Protein AF-Q4RCX4-F1 (afdb_monomer_lite)

Foldseek 3Di:
DVLVVCVVVVNQVVDAAEEEQVPVVDCVVCVVSVSNHPNHHYDHDDDDDDPCPCVVVVPDDPVRPPPDPCVVVVCCVVVVHD

InterPro domains:
  IPR001828 Receptor, ligand binding region [PF01094] (1-67)
  IPR028082 Periplasmic binding protein-like I [SSF53822] (2-82)
  IPR050726 Metabotropic Glutamate Receptor [PTHR24060] (1-82)

Structure (mmCIF, N/CA/C/O backbone):
data_AF-Q4RCX4-F1
#
_entry.id   AF-Q4RCX4-F1
#
loop_
_atom_site.group_PDB
_atom_site.id
_atom_site.type_symbol
_atom_site.label_atom_id
_atom_site.label_alt_id
_atom_site.label_comp_id
_atom_site.label_asym_id
_atom_site.label_entity_id
_atom_site.label_seq_id
_atom_site.pdbx_PDB_ins_code
_atom_site.Cartn_x
_atom_site.Cartn_y
_atom_site.Cartn_z
_atom_site.occupancy
_atom_site.B_iso_or_equiv
_atom_site.auth_seq_id
_atom_site.auth_comp_id
_atom_site.auth_asym_id
_atom_site.auth_atom_id
_atom_site.pdbx_PDB_model_num
ATOM 1 N N . GLN A 1 1 ? -2.895 7.408 16.362 1.00 80.62 1 GLN A N 1
ATOM 2 C CA . GLN A 1 1 ? -4.159 7.912 15.737 1.00 80.62 1 GLN A CA 1
ATOM 3 C C . GLN A 1 1 ? -5.413 7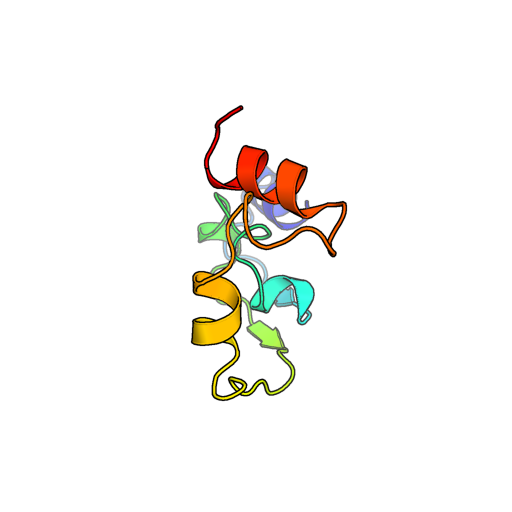.306 16.405 1.00 80.62 1 GLN A C 1
ATOM 5 O O . GLN A 1 1 ? -5.262 6.679 17.442 1.00 80.62 1 GLN A O 1
ATOM 10 N N . VAL A 1 2 ? -6.644 7.531 15.898 1.00 94.06 2 VAL A N 1
ATOM 11 C CA . VAL A 1 2 ? -7.938 7.148 16.538 1.00 94.06 2 VAL A CA 1
ATOM 12 C C . VAL A 1 2 ? -7.990 5.688 17.011 1.00 94.06 2 VAL A C 1
ATOM 14 O O . VAL A 1 2 ? -8.453 5.442 18.121 1.00 94.06 2 VAL A O 1
ATOM 17 N N . LEU A 1 3 ? -7.457 4.739 16.233 1.00 95.56 3 LEU A N 1
ATOM 18 C CA . LEU A 1 3 ? -7.366 3.329 16.639 1.00 95.56 3 LEU A CA 1
ATOM 19 C C . LEU A 1 3 ? -6.530 3.140 17.914 1.00 95.56 3 LEU A C 1
ATOM 21 O O . LEU A 1 3 ? -6.970 2.490 18.856 1.00 95.56 3 LEU A O 1
ATOM 25 N N . GLU A 1 4 ? -5.366 3.786 18.017 1.00 96.44 4 GLU A N 1
ATOM 26 C CA . GLU A 1 4 ? -4.577 3.762 19.256 1.00 96.44 4 GLU A CA 1
ATOM 27 C C . GLU A 1 4 ? -5.330 4.405 20.423 1.00 96.44 4 GLU A C 1
ATOM 29 O O . GLU A 1 4 ? -5.167 3.980 21.561 1.00 96.44 4 GLU A O 1
ATOM 34 N N . ALA A 1 5 ? -6.127 5.451 20.173 1.00 97.25 5 ALA A N 1
ATOM 35 C CA . ALA A 1 5 ? -6.914 6.087 21.225 1.00 97.25 5 ALA A CA 1
ATOM 36 C C . ALA A 1 5 ? -7.992 5.132 21.757 1.00 97.25 5 ALA A C 1
ATOM 38 O O . ALA A 1 5 ? -8.141 5.017 22.972 1.00 97.25 5 ALA A O 1
ATOM 39 N N . ALA A 1 6 ? -8.670 4.396 20.871 1.00 97.50 6 ALA A N 1
ATOM 40 C CA . ALA A 1 6 ? -9.600 3.338 21.257 1.00 97.50 6 ALA A CA 1
ATOM 41 C C . ALA A 1 6 ? -8.887 2.211 22.027 1.00 97.50 6 ALA A C 1
ATOM 43 O O . ALA A 1 6 ? -9.374 1.806 23.082 1.00 97.50 6 ALA A O 1
ATOM 44 N N . LYS A 1 7 ? -7.693 1.786 21.581 1.00 97.19 7 LYS A N 1
ATOM 45 C CA . LYS A 1 7 ? -6.863 0.792 22.289 1.00 97.19 7 LYS A CA 1
ATOM 46 C C . LYS A 1 7 ? -6.492 1.256 23.699 1.00 97.19 7 LYS A C 1
ATOM 48 O O . LYS A 1 7 ? -6.729 0.543 24.667 1.00 97.19 7 LYS A O 1
ATOM 53 N N . ARG A 1 8 ? -5.974 2.485 23.838 1.00 97.69 8 ARG A N 1
ATOM 54 C CA . ARG A 1 8 ? -5.608 3.085 25.138 1.00 97.69 8 ARG A CA 1
ATOM 55 C C . ARG A 1 8 ? -6.803 3.256 26.074 1.00 97.69 8 ARG A C 1
ATOM 57 O O . ARG A 1 8 ? -6.625 3.207 27.285 1.00 97.69 8 ARG A O 1
ATOM 64 N N . ALA A 1 9 ? -7.996 3.466 25.524 1.00 98.00 9 ALA A N 1
ATOM 65 C CA . ALA A 1 9 ? -9.239 3.564 26.281 1.00 98.00 9 ALA A CA 1
ATOM 66 C C . ALA A 1 9 ? -9.894 2.198 26.571 1.00 98.00 9 ALA A C 1
ATOM 68 O O . ALA A 1 9 ? -10.961 2.169 27.178 1.00 98.00 9 ALA A O 1
ATOM 69 N N . ASN A 1 10 ? -9.280 1.083 26.152 1.00 97.62 10 ASN A N 1
ATOM 70 C CA . ASN A 1 10 ? -9.834 -0.269 26.258 1.00 97.62 10 ASN A CA 1
ATOM 71 C C . ASN A 1 10 ? -11.216 -0.416 25.583 1.00 97.62 10 ASN A C 1
ATOM 73 O O . ASN A 1 10 ? -12.116 -1.077 26.097 1.00 97.62 10 ASN A O 1
ATOM 77 N N . LEU A 1 11 ? -11.381 0.237 24.429 1.00 97.81 11 LEU A N 1
ATOM 78 C CA . LEU A 1 11 ? -12.596 0.242 23.605 1.00 97.81 11 LEU A CA 1
ATOM 79 C C . LEU A 1 11 ? -12.435 -0.611 22.334 1.00 97.81 11 LEU A C 1
ATOM 81 O O . LEU A 1 11 ? -13.070 -0.344 21.312 1.00 97.81 11 LEU A O 1
ATOM 85 N N . THR A 1 12 ? -11.570 -1.626 22.374 1.00 97.06 12 THR A N 1
ATOM 86 C CA . THR A 1 12 ? -11.427 -2.604 21.287 1.00 97.06 12 THR A CA 1
ATOM 87 C C . THR A 1 12 ? -12.774 -3.282 21.018 1.00 97.06 12 THR A C 1
ATOM 89 O O . THR A 1 12 ? -13.462 -3.696 21.949 1.00 97.06 12 THR A O 1
ATOM 92 N N . GLY A 1 13 ? -13.185 -3.335 19.748 1.00 95.94 13 GLY A N 1
ATOM 93 C CA . GLY A 1 13 ? 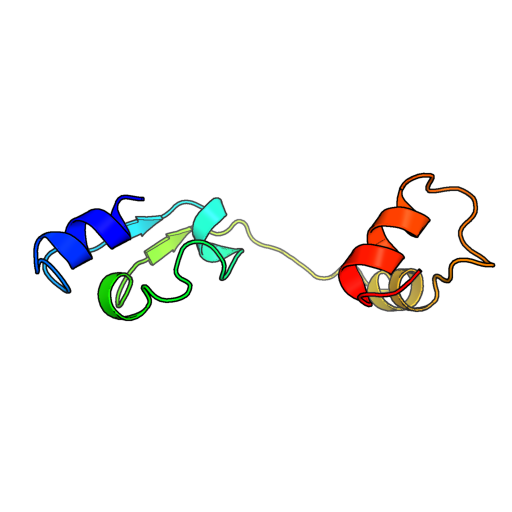-14.480 -3.887 19.330 1.00 95.94 13 GLY A CA 1
ATOM 94 C C . GLY A 1 13 ? -15.707 -3.019 19.650 1.00 95.94 13 GLY A C 1
ATOM 95 O O . GLY A 1 13 ? -16.825 -3.412 19.331 1.00 95.94 13 GLY A O 1
ATOM 96 N N . HIS A 1 14 ? -15.537 -1.841 20.263 1.00 97.25 14 HIS A N 1
ATOM 97 C CA . HIS A 1 14 ? -16.665 -0.963 20.597 1.00 97.25 14 HIS A CA 1
ATOM 98 C C . HIS A 1 14 ? -17.197 -0.183 19.386 1.00 97.25 14 HIS A C 1
ATOM 100 O O . HIS A 1 14 ? -18.393 0.084 19.290 1.00 97.25 14 HIS A O 1
ATOM 106 N N . PHE A 1 15 ? -16.307 0.194 18.466 1.00 96.50 15 PHE A N 1
ATOM 107 C CA . PHE A 1 15 ? -16.642 0.971 17.276 1.00 96.50 15 PHE A CA 1
ATOM 108 C C . PHE A 1 15 ? -16.475 0.132 16.013 1.00 96.50 15 PHE A C 1
ATOM 110 O O . PHE A 1 15 ? -15.535 -0.648 15.899 1.00 96.50 15 PHE A O 1
ATOM 117 N N . LEU A 1 16 ? -17.346 0.371 15.032 1.00 95.69 16 LEU A N 1
ATOM 118 C CA . LEU A 1 16 ? -17.120 -0.044 13.652 1.00 95.69 16 LEU A CA 1
ATOM 119 C C . LEU A 1 16 ? -16.523 1.128 12.881 1.00 95.69 16 LEU A C 1
ATOM 121 O O . LEU A 1 16 ? -17.070 2.234 12.889 1.00 95.69 16 LEU A O 1
ATOM 125 N N . PHE A 1 17 ? -15.406 0.885 12.205 1.00 95.19 17 PHE A N 1
ATOM 126 C CA . PHE A 1 17 ? -14.718 1.914 11.437 1.00 95.19 17 PHE A CA 1
ATOM 127 C C . PHE A 1 17 ? -15.115 1.849 9.964 1.00 95.19 17 PHE A C 1
ATOM 129 O O . PHE A 1 17 ? -15.079 0.789 9.340 1.00 95.19 17 PHE A O 1
ATOM 136 N N . VAL A 1 18 ? -15.457 3.006 9.396 1.00 94.75 18 VAL A N 1
ATOM 137 C CA . VAL A 1 18 ? -15.643 3.177 7.952 1.00 94.75 18 VAL A CA 1
ATOM 138 C C . VAL A 1 18 ? -14.525 4.075 7.438 1.00 94.75 18 VAL A C 1
ATOM 140 O O . VAL A 1 18 ? -14.499 5.273 7.718 1.00 94.75 18 VAL A O 1
ATOM 143 N N . GLY A 1 19 ? -13.568 3.474 6.735 1.00 91.94 19 GLY A N 1
ATOM 144 C CA . GLY A 1 19 ? -12.381 4.147 6.216 1.00 91.94 19 GLY A CA 1
ATOM 145 C C . GLY A 1 19 ? -12.517 4.550 4.748 1.00 91.94 19 GLY A C 1
ATOM 146 O O . GLY A 1 19 ? -13.199 3.899 3.954 1.00 91.94 19 GLY A O 1
ATOM 147 N N . SER A 1 20 ? -11.820 5.615 4.361 1.00 92.25 20 SER A N 1
ATOM 148 C CA . SER A 1 20 ? -11.636 5.955 2.950 1.00 92.25 20 SER A CA 1
ATOM 149 C C . SER A 1 20 ? -10.622 5.018 2.274 1.00 92.25 20 SER A C 1
ATOM 151 O O . SER A 1 20 ? -10.044 4.116 2.890 1.00 92.25 20 SER A O 1
ATOM 153 N N . ASP A 1 21 ? -10.359 5.265 0.995 1.00 91.12 21 ASP A N 1
ATOM 154 C CA . ASP A 1 21 ? -9.386 4.534 0.177 1.00 91.12 21 ASP A CA 1
ATOM 155 C C . ASP A 1 21 ? -7.955 4.5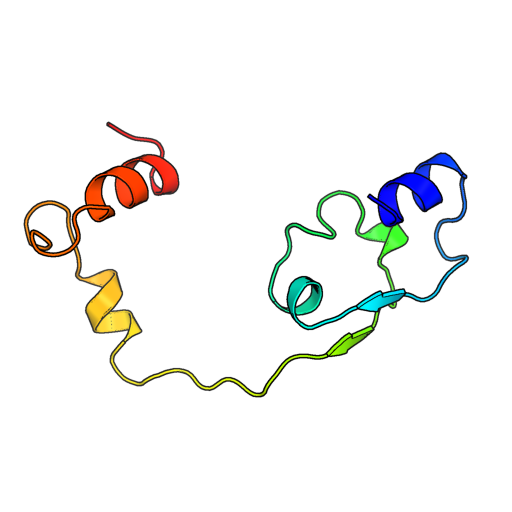92 0.718 1.00 91.12 21 ASP A C 1
ATOM 157 O O . ASP A 1 21 ? -7.162 3.677 0.493 1.00 91.12 21 ASP A O 1
ATOM 161 N N . SER A 1 22 ? -7.642 5.629 1.493 1.00 86.75 22 SER A N 1
ATOM 162 C CA . SER A 1 22 ? -6.345 5.797 2.149 1.00 86.75 22 SER A CA 1
ATOM 163 C C . SER A 1 22 ? -6.056 4.727 3.212 1.00 86.75 22 SER A C 1
ATOM 165 O O . SER A 1 22 ? -4.885 4.476 3.495 1.00 86.75 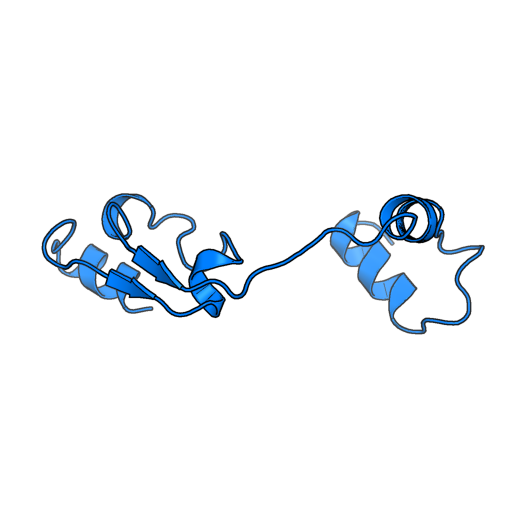22 SER A O 1
ATOM 167 N N . TRP A 1 23 ? -7.090 4.084 3.774 1.00 89.94 23 TRP A N 1
ATOM 168 C CA . TRP A 1 23 ? -6.953 2.918 4.657 1.00 89.94 23 TRP A CA 1
ATOM 169 C C . TRP A 1 23 ? -6.916 1.609 3.876 1.00 89.94 23 TRP A C 1
ATOM 171 O O . TRP A 1 23 ? -5.970 0.845 4.019 1.00 89.94 23 TRP A O 1
ATOM 181 N N . GLY A 1 24 ? -7.900 1.366 3.004 1.00 85.94 24 GLY A N 1
ATOM 182 C CA . GLY A 1 24 ? -8.035 0.073 2.320 1.00 85.94 24 GLY A CA 1
ATOM 183 C C . GLY A 1 24 ? -6.862 -0.280 1.401 1.00 85.94 24 GLY A C 1
ATOM 184 O O . GLY A 1 24 ? -6.647 -1.442 1.074 1.00 85.94 24 GLY A O 1
ATOM 185 N N . ALA A 1 25 ? -6.097 0.720 0.959 1.00 87.38 25 ALA A N 1
ATOM 186 C CA . ALA A 1 25 ? -4.996 0.538 0.021 1.00 87.38 25 ALA A CA 1
ATOM 187 C C . ALA A 1 25 ? -3.648 0.217 0.682 1.00 87.38 25 ALA A C 1
ATOM 189 O O . ALA A 1 25 ? -2.678 -0.010 -0.043 1.00 87.38 25 ALA A O 1
ATOM 190 N N . LYS A 1 26 ? -3.549 0.306 2.014 1.00 87.31 26 LYS A N 1
ATOM 191 C CA . LYS A 1 26 ? -2.279 0.288 2.750 1.00 87.31 26 LYS A CA 1
ATOM 192 C C . LYS A 1 26 ? -2.436 -0.495 4.050 1.00 87.31 26 LYS A C 1
ATOM 194 O O . LYS A 1 26 ? -3.425 -0.334 4.747 1.00 87.31 26 LYS A O 1
ATOM 199 N N . SER A 1 27 ? -1.425 -1.271 4.426 1.00 87.12 27 SER A N 1
ATOM 200 C CA . SER A 1 27 ? -1.378 -1.924 5.744 1.00 87.12 27 SER A CA 1
ATOM 201 C C . SER A 1 27 ? -0.989 -0.960 6.868 1.00 87.12 27 SER A C 1
ATOM 203 O O . SER A 1 27 ? -1.397 -1.142 8.011 1.00 87.12 27 SER A O 1
ATOM 205 N N . SER A 1 28 ? -0.234 0.098 6.551 1.00 90.19 28 SER A N 1
ATOM 206 C CA . SER A 1 28 ? 0.336 1.014 7.546 1.00 90.19 28 SER A CA 1
ATOM 207 C C . SER A 1 28 ? -0.663 1.631 8.538 1.00 90.19 28 SER A C 1
ATOM 209 O O . SER A 1 28 ? -0.269 1.830 9.681 1.00 90.19 28 SER A O 1
ATOM 211 N N . PRO A 1 29 ? -1.925 1.956 8.182 1.00 89.69 29 PRO A N 1
ATOM 212 C CA . PRO A 1 29 ? -2.843 2.585 9.133 1.00 89.69 29 PRO A CA 1
ATOM 213 C C . PRO A 1 29 ? -3.378 1.643 10.217 1.00 89.69 29 PRO A C 1
ATOM 215 O O . PRO A 1 29 ? -3.912 2.129 11.212 1.00 89.69 29 PRO A O 1
ATOM 218 N N . VAL A 1 30 ? -3.264 0.326 10.014 1.00 92.69 30 VAL A N 1
ATOM 219 C CA . VAL A 1 30 ? -3.778 -0.704 10.932 1.00 92.69 30 VAL A CA 1
ATOM 220 C C . VAL A 1 30 ? -2.680 -1.576 11.538 1.00 92.69 30 VAL A C 1
ATOM 222 O O . VAL A 1 30 ? -2.984 -2.402 12.390 1.00 92.69 30 VAL A O 1
ATOM 225 N N . ALA A 1 31 ? -1.425 -1.399 11.116 1.00 94.38 31 ALA A N 1
ATOM 226 C CA . ALA A 1 31 ? -0.301 -2.176 11.623 1.00 94.38 31 ALA A CA 1
ATOM 227 C C . ALA A 1 31 ? -0.199 -2.050 13.154 1.00 94.38 31 ALA A C 1
ATOM 229 O O . ALA A 1 31 ? -0.242 -0.938 13.685 1.00 94.38 31 ALA A O 1
ATOM 230 N N . GLU A 1 32 ? -0.086 -3.188 13.844 1.00 95.38 32 GLU A N 1
ATOM 231 C CA . GLU A 1 32 ? -0.054 -3.317 15.317 1.00 95.38 32 GLU A CA 1
ATOM 232 C C . GLU A 1 32 ? -1.370 -2.942 16.045 1.00 95.38 32 GLU A C 1
ATOM 234 O O . GLU A 1 32 ? -1.452 -2.924 17.286 1.00 95.38 32 GLU A O 1
ATOM 239 N N . LEU A 1 33 ? -2.420 -2.636 15.282 1.00 96.12 33 LEU A N 1
ATOM 240 C CA . LEU A 1 33 ? -3.755 -2.239 15.741 1.00 96.12 33 LEU A CA 1
ATOM 241 C C . LEU A 1 33 ? -4.849 -3.074 15.062 1.00 96.12 33 LEU A C 1
ATOM 243 O O . LEU A 1 33 ? -6.005 -2.644 14.995 1.00 96.12 33 LEU A O 1
ATOM 247 N N . GLU A 1 34 ? -4.492 -4.253 14.550 1.00 95.31 34 GLU A N 1
ATOM 248 C CA . GLU A 1 34 ? -5.378 -5.127 13.782 1.00 95.31 34 GLU A CA 1
ATOM 249 C C . GLU A 1 34 ? -6.602 -5.544 14.606 1.00 95.31 34 GLU A C 1
ATOM 251 O O . GLU A 1 34 ? -7.712 -5.574 14.082 1.00 95.31 34 GLU A O 1
ATOM 256 N N . ASP A 1 35 ? -6.412 -5.767 15.910 1.00 96.31 35 ASP A N 1
ATOM 257 C CA . ASP A 1 35 ? -7.470 -6.097 16.870 1.00 96.31 35 ASP A CA 1
ATOM 258 C C . ASP A 1 35 ? -8.514 -4.981 17.017 1.00 96.31 35 ASP A C 1
ATOM 260 O O . ASP A 1 35 ? -9.701 -5.237 17.204 1.00 96.31 35 ASP A O 1
ATOM 264 N N . VAL A 1 36 ? -8.090 -3.722 16.908 1.00 97.19 36 VAL A N 1
ATOM 265 C CA . VAL A 1 36 ? -8.987 -2.561 16.994 1.00 97.19 36 VAL A CA 1
ATOM 266 C C . VAL A 1 36 ? -9.684 -2.296 15.662 1.00 97.19 36 VAL A C 1
ATOM 268 O O . VAL A 1 36 ? -10.808 -1.799 15.645 1.00 97.19 36 VAL A O 1
ATOM 271 N N . ALA A 1 37 ? -9.014 -2.597 14.550 1.00 95.62 37 ALA A N 1
ATOM 272 C CA . ALA A 1 37 ? -9.527 -2.388 13.200 1.00 95.62 37 ALA A CA 1
ATOM 273 C C . ALA A 1 37 ? -10.398 -3.550 12.687 1.00 95.62 37 ALA A C 1
ATOM 275 O O . ALA A 1 37 ? -10.934 -3.463 11.579 1.00 95.62 37 ALA A O 1
ATOM 276 N N . GLU A 1 38 ? -10.542 -4.632 13.455 1.00 95.56 38 GLU A N 1
ATOM 277 C CA . GLU A 1 38 ? -11.334 -5.793 13.062 1.00 95.56 38 GLU A CA 1
ATOM 278 C C . GLU A 1 38 ? -12.785 -5.396 12.727 1.00 95.56 38 GLU A C 1
ATOM 280 O O . GLU A 1 38 ? -13.450 -4.665 13.459 1.00 95.56 38 GLU A O 1
ATOM 285 N N . GLY A 1 39 ? -13.273 -5.851 11.569 1.00 94.69 39 GLY A N 1
ATOM 286 C CA . GLY A 1 39 ? -14.608 -5.511 11.065 1.00 94.69 39 GLY A CA 1
ATOM 287 C C . GLY A 1 39 ? -14.724 -4.140 10.386 1.00 94.69 39 GLY A C 1
ATOM 288 O O . GLY A 1 39 ? -15.818 -3.781 9.942 1.00 94.69 39 GLY A O 1
ATOM 289 N N . ALA A 1 40 ? -13.633 -3.377 10.261 1.00 94.81 40 ALA A N 1
ATOM 290 C CA . ALA A 1 40 ? -13.641 -2.126 9.511 1.00 94.81 40 ALA A CA 1
ATOM 291 C C . ALA A 1 40 ? -13.977 -2.346 8.026 1.00 94.81 40 ALA A C 1
ATOM 293 O O . ALA A 1 40 ? -13.513 -3.293 7.388 1.00 94.81 40 ALA A O 1
ATOM 294 N N . VAL A 1 41 ? -14.745 -1.420 7.451 1.00 95.25 41 VAL A N 1
ATOM 295 C CA . VAL A 1 41 ? -15.077 -1.405 6.021 1.00 95.25 41 VAL A CA 1
ATOM 296 C C . VAL A 1 41 ? -14.390 -0.218 5.365 1.00 95.25 41 VAL A C 1
ATOM 298 O O . VAL A 1 41 ? -14.451 0.901 5.869 1.00 95.25 41 VAL A O 1
ATOM 301 N N . THR A 1 42 ? -13.755 -0.441 4.216 1.00 94.81 42 THR A N 1
ATOM 302 C CA . THR A 1 42 ? -13.094 0.628 3.456 1.00 94.81 42 THR A CA 1
ATOM 303 C C . THR A 1 42 ? -13.600 0.701 2.029 1.00 94.81 42 THR A C 1
ATOM 305 O O . THR A 1 42 ? -13.918 -0.324 1.427 1.00 94.81 42 THR A O 1
ATOM 308 N N . ILE A 1 43 ? -13.617 1.904 1.464 1.00 93.19 43 ILE A N 1
ATOM 309 C CA . ILE A 1 43 ? -13.990 2.129 0.065 1.00 93.19 43 ILE A CA 1
ATOM 310 C C . ILE A 1 43 ? -12.720 2.201 -0.774 1.00 93.19 43 ILE A C 1
ATOM 312 O O . ILE A 1 43 ? -11.841 2.996 -0.477 1.00 93.19 43 ILE A O 1
ATOM 316 N N . LEU A 1 44 ? -12.632 1.422 -1.851 1.00 93.50 44 LEU A N 1
ATOM 317 C CA . LEU A 1 44 ? -11.521 1.481 -2.800 1.00 93.50 44 LEU A CA 1
ATOM 318 C C . LEU A 1 44 ? -12.046 1.739 -4.216 1.00 93.50 44 LEU A C 1
ATOM 320 O O . LEU A 1 44 ? -12.937 1.015 -4.665 1.00 93.50 44 LEU A O 1
ATOM 324 N N . PRO A 1 45 ? -11.489 2.717 -4.957 1.00 91.38 45 PRO A N 1
ATOM 325 C CA . PRO A 1 45 ? -11.737 2.826 -6.387 1.00 91.38 45 PRO A CA 1
ATOM 326 C C . PRO A 1 45 ? -11.345 1.529 -7.095 1.00 91.38 45 PRO A C 1
ATOM 328 O O . PRO A 1 45 ? -10.357 0.888 -6.726 1.00 91.38 45 PRO A O 1
ATOM 331 N N . LYS A 1 46 ? -12.085 1.160 -8.145 1.00 91.69 46 LYS A N 1
ATOM 332 C CA . LYS A 1 46 ? -11.734 0.009 -8.981 1.00 91.69 46 LYS A CA 1
ATOM 333 C C . LYS A 1 46 ? -10.351 0.230 -9.596 1.00 91.69 46 LYS A C 1
ATOM 335 O O . LYS A 1 46 ? -10.108 1.261 -10.219 1.00 91.69 46 LYS A O 1
ATOM 340 N N . ARG A 1 47 ? -9.466 -0.755 -9.452 1.00 90.12 47 ARG A N 1
ATOM 341 C CA . ARG A 1 47 ? -8.129 -0.759 -10.061 1.00 90.12 47 ARG A CA 1
ATOM 342 C C . ARG A 1 47 ? -8.002 -1.930 -11.022 1.00 90.12 47 ARG A C 1
ATOM 344 O O . ARG A 1 47 ? -8.680 -2.943 -10.864 1.00 90.12 47 ARG A O 1
ATOM 351 N N . ALA A 1 48 ? -7.131 -1.770 -12.004 1.00 94.19 48 ALA A N 1
ATOM 352 C CA . ALA A 1 48 ? -6.728 -2.823 -12.917 1.00 94.19 48 ALA A CA 1
ATOM 353 C C . ALA A 1 48 ? -5.206 -2.792 -13.044 1.00 94.19 48 ALA A C 1
ATOM 355 O O . ALA A 1 48 ? -4.607 -1.714 -13.020 1.00 94.19 48 ALA A O 1
ATOM 356 N N . SER A 1 49 ? -4.599 -3.967 -13.175 1.00 94.44 49 SER A N 1
ATOM 357 C CA . SER A 1 49 ? -3.188 -4.069 -13.527 1.00 94.44 49 SER A CA 1
ATOM 358 C C . SER A 1 49 ? -2.984 -3.570 -14.954 1.00 94.44 49 SER A C 1
ATOM 360 O O . SER A 1 49 ? -3.818 -3.813 -15.829 1.00 94.44 49 SER A O 1
ATOM 362 N N . ILE A 1 50 ? -1.876 -2.871 -15.185 1.00 96.94 50 ILE A N 1
ATOM 363 C CA . ILE A 1 50 ? -1.482 -2.432 -16.521 1.00 96.94 50 ILE A CA 1
ATOM 364 C C . ILE A 1 50 ? -0.532 -3.479 -17.093 1.00 96.94 50 ILE A C 1
ATOM 366 O O . ILE A 1 50 ? 0.548 -3.706 -16.548 1.00 96.94 50 ILE A O 1
ATOM 370 N N . GLU A 1 51 ? -0.946 -4.124 -18.182 1.00 97.62 51 GLU A N 1
ATOM 371 C CA . GLU A 1 51 ? -0.142 -5.145 -18.850 1.00 97.62 51 GLU A CA 1
ATOM 372 C C . GLU A 1 51 ? 1.244 -4.595 -19.225 1.00 97.62 51 GLU A C 1
ATOM 374 O O . GLU A 1 51 ? 1.378 -3.488 -19.749 1.00 97.62 51 GLU A O 1
ATOM 379 N N . GLY A 1 52 ? 2.291 -5.358 -18.903 1.00 97.69 52 GLY A N 1
ATOM 380 C CA . GLY A 1 52 ?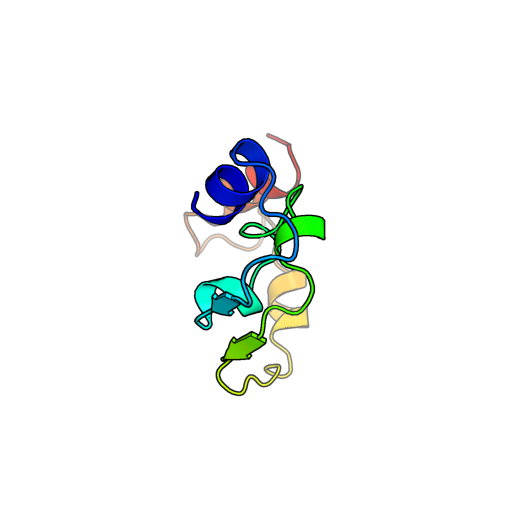 3.685 -4.996 -19.172 1.00 97.69 52 GLY A CA 1
ATOM 381 C C . GLY A 1 52 ? 4.313 -4.000 -18.190 1.00 97.69 52 GLY A C 1
ATOM 382 O O . GLY A 1 52 ? 5.537 -3.859 -18.199 1.00 97.69 52 GLY A O 1
ATOM 383 N N . PHE A 1 53 ? 3.540 -3.346 -17.313 1.00 97.44 53 PHE A N 1
ATOM 384 C CA . PHE A 1 53 ? 4.106 -2.396 -16.348 1.00 97.44 53 PHE A CA 1
ATOM 385 C C . PHE A 1 53 ? 5.041 -3.081 -15.347 1.00 97.44 53 PHE A C 1
ATOM 387 O O . PHE A 1 53 ? 6.147 -2.593 -15.122 1.00 97.44 53 PHE A O 1
ATOM 394 N N . ASP A 1 54 ? 4.650 -4.244 -14.822 1.00 97.06 54 ASP A N 1
ATOM 395 C CA . ASP A 1 54 ? 5.468 -4.992 -13.862 1.00 97.06 54 ASP A CA 1
ATOM 396 C C . ASP A 1 54 ? 6.805 -5.414 -14.485 1.00 97.06 54 ASP A C 1
ATOM 398 O O . ASP A 1 54 ? 7.863 -5.179 -13.907 1.00 97.06 54 ASP A O 1
ATOM 402 N N . GLN A 1 55 ? 6.788 -5.932 -15.718 1.00 97.81 55 GLN A N 1
ATOM 403 C CA . GLN A 1 55 ? 8.009 -6.276 -16.453 1.00 97.81 55 GLN A CA 1
ATOM 404 C C . GLN A 1 55 ? 8.887 -5.040 -16.716 1.00 97.81 55 GLN A C 1
ATOM 406 O O . GLN A 1 55 ? 10.110 -5.089 -16.554 1.00 97.81 55 GLN A O 1
ATOM 411 N N . TYR A 1 56 ? 8.286 -3.914 -17.109 1.00 96.06 56 TYR A N 1
ATOM 412 C CA . TYR A 1 56 ? 9.014 -2.660 -17.302 1.00 96.06 56 TYR A CA 1
ATOM 413 C C . TYR A 1 56 ? 9.670 -2.166 -16.004 1.00 96.06 56 TYR A C 1
ATOM 415 O O . TYR A 1 56 ? 10.806 -1.685 -16.049 1.00 96.06 56 TYR A O 1
ATOM 423 N N . PHE A 1 57 ? 8.954 -2.246 -14.880 1.00 95.75 57 PHE A N 1
ATOM 424 C CA . PHE A 1 57 ? 9.394 -1.719 -13.592 1.00 95.75 57 PHE A CA 1
ATOM 425 C C . PHE A 1 57 ? 10.458 -2.617 -12.950 1.00 95.75 57 PHE A C 1
ATOM 427 O O . PHE A 1 57 ? 11.506 -2.120 -12.547 1.00 95.75 57 PHE A O 1
ATOM 434 N N . MET A 1 58 ? 10.254 -3.937 -12.954 1.00 94.69 58 MET A N 1
ATOM 435 C CA . MET A 1 58 ? 11.185 -4.917 -12.371 1.00 94.69 58 MET A CA 1
ATOM 436 C C . MET A 1 58 ? 12.520 -5.030 -13.121 1.00 94.69 58 MET A C 1
ATOM 438 O O . MET A 1 58 ? 13.491 -5.535 -12.572 1.00 94.69 58 MET A O 1
ATOM 442 N N . THR A 1 59 ? 12.596 -4.569 -14.372 1.00 96.12 59 THR A N 1
ATOM 443 C CA . THR A 1 59 ? 13.850 -4.556 -15.149 1.00 96.12 59 THR A CA 1
ATOM 444 C C . THR A 1 59 ? 14.688 -3.294 -14.932 1.00 96.12 59 THR A C 1
ATOM 446 O O . THR A 1 59 ? 15.772 -3.169 -15.511 1.00 96.12 59 THR A O 1
ATOM 449 N N . ARG A 1 60 ? 14.217 -2.338 -14.118 1.00 95.44 60 ARG A N 1
ATOM 450 C CA . ARG A 1 60 ? 14.979 -1.126 -13.792 1.00 95.44 60 ARG A CA 1
ATOM 451 C C . ARG A 1 60 ? 16.092 -1.441 -12.795 1.00 95.44 60 ARG A C 1
ATOM 453 O O . ARG A 1 60 ? 15.873 -2.127 -11.807 1.00 95.44 60 ARG A O 1
ATOM 460 N N . SER A 1 61 ? 17.270 -0.887 -13.050 1.00 94.31 61 SER A N 1
ATOM 461 C CA . SER A 1 61 ? 18.433 -0.911 -12.163 1.00 94.31 61 SER A CA 1
ATOM 462 C C . SER A 1 61 ? 19.050 0.485 -12.072 1.00 94.31 61 SER A C 1
ATOM 464 O O . SER A 1 61 ? 18.776 1.348 -12.913 1.00 94.31 61 SER A O 1
ATOM 466 N N . LEU A 1 62 ? 19.912 0.704 -11.075 1.00 93.69 62 LEU A N 1
ATOM 467 C CA . LEU A 1 62 ? 20.670 1.955 -10.925 1.00 93.69 62 LEU A CA 1
ATOM 468 C C . LEU A 1 62 ? 21.491 2.295 -12.185 1.00 93.69 62 LEU A C 1
ATOM 470 O O . LEU A 1 62 ? 21.655 3.456 -12.548 1.00 93.69 62 LEU A O 1
ATOM 474 N N . GLU A 1 63 ? 21.959 1.275 -12.907 1.00 94.44 63 GLU A N 1
ATOM 475 C CA . GLU A 1 63 ? 22.770 1.429 -14.119 1.00 94.44 63 GLU A CA 1
ATOM 476 C C . GLU A 1 63 ? 21.942 1.893 -15.326 1.00 94.44 63 GLU A C 1
ATOM 478 O O . GLU A 1 63 ? 22.410 2.697 -16.144 1.00 94.44 63 GLU A O 1
ATOM 483 N N . ASN A 1 64 ? 20.711 1.379 -15.446 1.00 95.06 64 ASN A N 1
ATOM 484 C CA . ASN A 1 64 ? 19.878 1.525 -16.639 1.00 95.06 64 ASN A CA 1
ATOM 485 C C . ASN A 1 64 ? 18.738 2.552 -16.496 1.00 95.06 64 ASN A C 1
ATOM 487 O 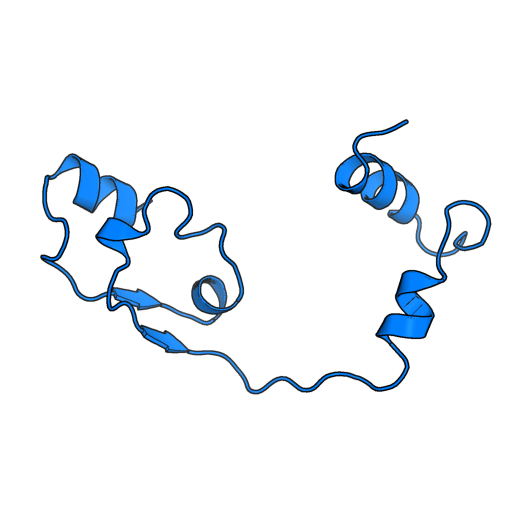O . ASN A 1 64 ? 18.049 2.840 -17.481 1.00 95.06 64 ASN A O 1
ATOM 491 N N . ASN A 1 65 ? 18.548 3.139 -15.309 1.00 94.38 65 ASN A N 1
ATOM 492 C CA . ASN A 1 65 ? 17.501 4.121 -15.036 1.00 94.38 65 ASN A CA 1
ATOM 493 C C . ASN A 1 65 ? 18.062 5.506 -14.679 1.00 94.38 65 ASN A C 1
ATOM 495 O O . ASN A 1 65 ? 17.968 5.972 -13.551 1.00 94.38 65 ASN A O 1
ATOM 499 N N . ARG A 1 66 ? 18.605 6.210 -15.678 1.00 93.19 66 ARG A N 1
ATOM 500 C CA . ARG A 1 66 ? 19.198 7.552 -15.491 1.00 93.19 66 ARG A CA 1
ATOM 501 C C . ARG A 1 66 ? 18.197 8.710 -15.544 1.00 93.19 66 ARG A C 1
ATOM 503 O O . ARG A 1 66 ? 18.577 9.858 -15.344 1.00 93.19 66 ARG A O 1
ATOM 510 N N . ARG A 1 67 ? 16.935 8.436 -15.893 1.00 96.62 67 ARG A N 1
ATOM 511 C CA . ARG A 1 67 ? 15.910 9.473 -16.106 1.00 96.62 67 ARG A CA 1
ATOM 512 C C . ARG A 1 67 ? 15.236 9.901 -14.805 1.00 96.62 67 ARG A C 1
ATOM 514 O O . ARG A 1 67 ? 14.827 11.053 -14.692 1.00 96.62 67 ARG A O 1
ATOM 521 N N . ASN A 1 68 ? 15.057 8.972 -13.871 1.00 96.06 68 ASN A N 1
ATOM 522 C CA . ASN A 1 68 ? 14.393 9.247 -12.608 1.00 96.06 68 ASN A CA 1
ATOM 523 C C . ASN A 1 68 ? 15.437 9.597 -11.546 1.00 96.06 68 ASN A C 1
ATOM 525 O O . ASN A 1 68 ? 16.140 8.720 -11.056 1.00 96.06 68 ASN A O 1
ATOM 529 N N . ILE A 1 69 ? 15.506 10.879 -11.194 1.00 96.00 69 ILE A N 1
ATOM 530 C CA . ILE A 1 69 ? 16.490 11.398 -10.239 1.00 96.00 69 ILE A CA 1
ATOM 531 C C . ILE A 1 69 ? 16.285 10.875 -8.814 1.00 96.00 69 ILE A C 1
ATOM 533 O O . ILE A 1 69 ? 17.236 10.925 -8.055 1.00 96.00 69 ILE A O 1
ATOM 537 N N . TRP A 1 70 ? 15.094 10.355 -8.486 1.00 97.12 70 TRP A N 1
ATOM 538 C CA . TRP A 1 70 ? 14.772 9.774 -7.176 1.00 97.12 70 TRP A CA 1
ATOM 539 C C . TRP A 1 70 ? 14.986 8.258 -7.110 1.00 97.12 70 TRP A C 1
ATOM 541 O O . TRP A 1 70 ? 14.651 7.621 -6.111 1.00 97.12 70 TRP A O 1
ATOM 551 N N . PHE A 1 71 ? 15.428 7.632 -8.209 1.00 96.75 71 PHE A N 1
ATOM 552 C CA . PHE A 1 71 ? 15.517 6.173 -8.269 1.00 96.75 71 PHE A CA 1
ATOM 553 C C . PHE A 1 71 ? 16.638 5.624 -7.388 1.00 96.75 71 PHE A C 1
ATOM 555 O O . PHE A 1 71 ? 16.498 4.524 -6.865 1.00 96.75 71 PHE A O 1
ATOM 562 N N . ASN A 1 72 ? 17.707 6.399 -7.194 1.00 95.19 72 ASN A N 1
ATOM 563 C CA . ASN A 1 72 ? 18.800 6.026 -6.303 1.00 95.19 72 ASN A CA 1
ATOM 564 C C . ASN A 1 72 ? 18.308 5.981 -4.853 1.00 95.19 72 ASN A C 1
ATOM 566 O O . ASN A 1 72 ? 18.447 4.952 -4.200 1.00 95.19 72 ASN A O 1
ATOM 570 N N . GLU A 1 73 ? 17.651 7.045 -4.385 1.00 96.19 73 GLU A N 1
ATOM 571 C CA . GLU A 1 73 ? 17.125 7.122 -3.020 1.00 96.19 73 GLU A CA 1
ATOM 572 C C . GLU A 1 73 ? 16.051 6.060 -2.766 1.00 96.19 73 GLU A C 1
ATOM 574 O O . GLU A 1 73 ? 16.033 5.440 -1.706 1.00 96.19 73 GLU A O 1
ATOM 579 N N . PHE A 1 74 ? 15.179 5.814 -3.749 1.00 96.06 74 PHE A N 1
ATOM 580 C CA . PHE A 1 74 ? 14.204 4.724 -3.684 1.00 96.06 74 PHE A CA 1
ATOM 581 C C . PHE A 1 74 ? 14.886 3.360 -3.509 1.00 96.06 74 PHE A C 1
ATOM 583 O O . PHE A 1 74 ? 14.480 2.581 -2.652 1.00 96.06 74 PHE A O 1
ATOM 590 N N . TRP A 1 75 ? 15.920 3.073 -4.305 1.00 95.62 75 TRP A N 1
ATOM 591 C CA . TRP A 1 75 ? 16.622 1.791 -4.258 1.00 95.62 75 TRP A CA 1
ATOM 592 C C . TRP A 1 75 ? 17.352 1.587 -2.925 1.00 95.62 75 TRP A C 1
ATOM 594 O O . TRP A 1 75 ? 17.281 0.508 -2.341 1.00 95.62 75 TRP A O 1
ATOM 604 N N . GLU A 1 76 ? 18.028 2.620 -2.419 1.00 96.19 76 GLU A N 1
ATOM 605 C CA . GLU A 1 76 ? 18.710 2.577 -1.121 1.00 96.19 76 GLU A CA 1
ATOM 606 C C . GLU A 1 76 ? 17.735 2.320 0.041 1.00 96.19 76 GLU A C 1
ATOM 608 O O . GLU A 1 76 ? 18.040 1.512 0.926 1.00 96.19 76 GLU A O 1
ATOM 613 N N . ASP A 1 77 ? 16.556 2.958 0.039 1.00 96.50 77 ASP A N 1
ATOM 614 C CA . ASP A 1 77 ? 15.547 2.768 1.092 1.00 96.50 77 ASP A CA 1
ATOM 615 C C . ASP A 1 77 ? 14.889 1.382 1.030 1.00 96.50 77 ASP A C 1
ATOM 617 O O . ASP A 1 77 ? 14.768 0.719 2.065 1.00 96.50 77 ASP A O 1
ATOM 621 N N . ASP A 1 78 ? 14.525 0.918 -0.171 1.00 94.56 78 ASP A N 1
ATOM 622 C CA . ASP A 1 78 ? 13.823 -0.357 -0.379 1.00 94.56 78 ASP A CA 1
ATOM 623 C C . ASP A 1 78 ? 14.732 -1.565 -0.090 1.00 94.56 78 ASP A C 1
ATOM 625 O O . ASP A 1 78 ? 14.345 -2.491 0.626 1.00 94.56 78 ASP A O 1
ATOM 629 N N . PHE A 1 79 ? 15.986 -1.523 -0.559 1.00 94.69 79 PHE A N 1
ATOM 630 C CA . PHE A 1 79 ? 16.957 -2.609 -0.367 1.00 94.69 79 PHE A CA 1
ATOM 631 C C . PHE A 1 79 ? 17.850 -2.443 0.868 1.00 94.69 79 PHE A C 1
ATOM 633 O O . PHE A 1 79 ? 18.659 -3.330 1.157 1.00 94.69 79 PHE A O 1
ATOM 640 N N . ARG A 1 80 ? 17.707 -1.344 1.621 1.00 95.31 80 ARG A N 1
ATOM 641 C CA . ARG A 1 80 ? 18.506 -1.041 2.823 1.00 95.31 80 ARG A CA 1
ATOM 642 C C . ARG A 1 80 ? 20.020 -1.069 2.560 1.00 95.31 80 ARG A C 1
ATOM 644 O O . ARG A 1 80 ? 20.784 -1.615 3.359 1.00 95.31 80 ARG A O 1
ATOM 651 N N . CYS A 1 81 ? 20.460 -0.476 1.452 1.00 93.06 81 CYS A N 1
ATOM 652 C CA . CYS A 1 81 ? 21.867 -0.435 1.038 1.00 93.06 81 CYS A CA 1
ATOM 653 C C . CYS A 1 81 ? 22.343 0.988 0.696 1.00 93.06 81 CYS A C 1
ATOM 655 O O . CYS A 1 81 ? 21.565 1.934 0.758 1.00 93.06 81 CYS A O 1
ATOM 657 N N . LYS A 1 82 ? 23.636 1.125 0.377 1.00 83.69 82 LYS A N 1
ATOM 658 C CA . LYS A 1 82 ? 24.280 2.339 -0.148 1.00 83.69 82 LYS A CA 1
ATOM 659 C C . LYS A 1 82 ? 25.154 1.985 -1.340 1.00 83.69 82 LYS A C 1
ATOM 661 O O . LYS A 1 82 ? 25.690 0.852 -1.323 1.00 83.69 82 LYS A O 1
#

Secondary structure (DSSP, 8-state):
-HHHHHHHTT-TTT---EE-HHHHT-STTTTT-HHHHTT-EE------PPTTHHHHHHT--TTT--S-TTHHHHHHHHHT--

Radius of gyration: 18.68 Å; chains: 1; bounding box: 41×18×46 Å

Sequence (82 aa):
QVLEAAKRANLTGHFLFVGSDSWGAKSSPVAELEDVAEGAVTILPKRASIEGFDQYFMTRSLENNRRNIWFNEFWEDDFRCK

Organism: Tetraodon nigroviridis (NCBI:txid99883)

pLDDT: mean 94.34, std 3.38, range [80.62, 98.0]